Protein AF-0000000076900168 (afdb_homodimer)

Foldseek 3Di:
DPPPDDDDDDDDDCRVVVVVVCCVVCVPDDQVRDWDADPNDTHGPD/DPPPDDDDDDDDDCLVVVVVVCCVVPVPDDQVRDWDADPNDTHGPD

Nearest PDB structures (foldseek):
  3wql-assembly2_C  TM=3.760E-01  e=1.126E+00  Mycobacterium tuberculosis
  3wql-assembly1_A  TM=3.767E-01  e=2.455E+00  Mycobacterium tuberculosis
  7rhg-assembly1_B  TM=4.245E-01  e=3.500E+00  Homo sapiens
  8hvr-assembly1_J  TM=4.208E-01  e=6.624E+00  Streptomyces coelicolor A3(2)
  3wql-assembly2_C  TM=3.764E-01  e=2.122E+00  Mycobacterium tuberculosis

Solvent-accessible surface area (backbone atoms only — not comparable to full-atom values): 5201 Å² total; per-residue (Å²): 118,91,56,84,52,55,28,30,38,30,30,54,86,54,26,66,58,48,52,56,49,46,49,70,73,41,73,82,59,54,36,82,27,35,29,37,32,50,94,84,37,79,39,60,72,91,122,89,58,81,54,55,27,31,38,30,32,55,84,56,26,67,57,48,52,56,47,47,49,68,75,41,74,84,59,54,40,83,28,35,29,36,32,51,93,83,37,80,40,59,70,94

Radius of gyration: 11.88 Å; Cα contacts (8 Å, |Δi|>4): 158; chains: 2; bounding box: 28×29×27 Å

Sequence (92 aa):
GPTEKEQIDVQGDISYDVVDFITATWPDVPESAVYFIEDGRKVAAAGPTEKEQIDVQGDISYDVVDFITATWPDVPESAVYFIEDGRKVAAA

Structure (mmCIF, N/CA/C/O backbone):
data_AF-0000000076900168-model_v1
#
loop_
_entity.id
_entity.type
_entity.pdbx_description
1 polymer 'Uncharacterized protein'
#
loop_
_atom_site.group_PDB
_atom_site.id
_atom_site.type_symbol
_atom_site.label_atom_id
_atom_site.label_alt_id
_atom_site.label_comp_id
_atom_site.label_asym_id
_atom_site.label_entity_id
_atom_site.label_seq_id
_atom_site.pdbx_PDB_ins_code
_atom_site.Cartn_x
_atom_site.Cartn_y
_atom_site.Cartn_z
_atom_site.occupancy
_atom_site.B_iso_or_equiv
_atom_site.auth_seq_id
_atom_site.auth_comp_id
_atom_site.auth_asym_id
_atom_site.auth_atom_id
_atom_site.pdbx_PDB_model_num
ATOM 1 N N . GLY A 1 1 ? -10.453 -10.578 8.828 1 35.5 1 GLY A N 1
ATOM 2 C CA . GLY A 1 1 ? -9.727 -10.969 7.629 1 35.5 1 GLY A CA 1
ATOM 3 C C . GLY A 1 1 ? -8.242 -11.203 7.887 1 35.5 1 GLY A C 1
ATOM 4 O O . GLY A 1 1 ? -7.762 -10.992 9 1 35.5 1 GLY A O 1
ATOM 5 N N . PRO A 1 2 ? -7.531 -11.75 6.941 1 46.38 2 PRO A N 1
ATOM 6 C CA . PRO A 1 2 ? -6.188 -12.258 7.234 1 46.38 2 PRO A CA 1
ATOM 7 C C . PRO A 1 2 ? -5.316 -11.25 7.973 1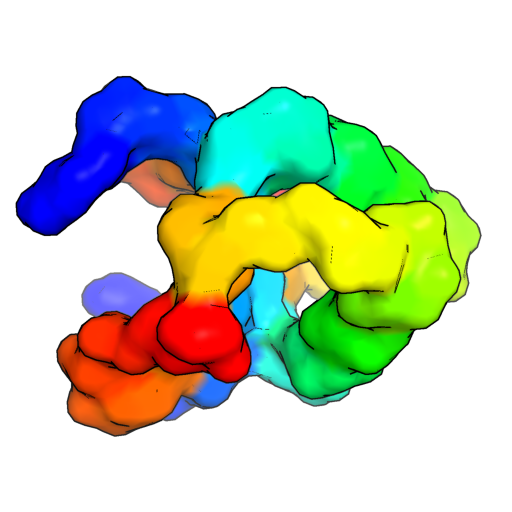 46.38 2 PRO A C 1
ATOM 9 O O . PRO A 1 2 ? -4.094 -11.25 7.82 1 46.38 2 PRO A O 1
ATOM 12 N N . THR A 1 3 ? -5.953 -10.453 8.844 1 54.47 3 THR A N 1
ATOM 13 C CA . THR A 1 3 ? -5.352 -9.273 9.469 1 54.47 3 THR A CA 1
ATOM 14 C C . THR A 1 3 ? -4.16 -9.68 10.336 1 54.47 3 THR A C 1
ATOM 16 O O . THR A 1 3 ? -3.75 -8.93 11.219 1 54.47 3 THR A O 1
ATOM 19 N N . GLU A 1 4 ? -3.936 -10.898 10.328 1 58.84 4 GLU A N 1
ATOM 20 C CA . GLU A 1 4 ? -3.047 -11.031 11.477 1 58.84 4 GLU A CA 1
ATOM 21 C C . GLU A 1 4 ? -1.702 -10.359 11.219 1 58.84 4 GLU A C 1
ATOM 23 O O . GLU A 1 4 ? -0.907 -10.172 12.141 1 58.84 4 GLU A O 1
ATOM 28 N N . LYS A 1 5 ? -1.404 -10.008 9.883 1 74.81 5 LYS A N 1
ATOM 29 C CA . LYS A 1 5 ? -0.035 -9.539 9.68 1 74.81 5 LYS A CA 1
ATOM 30 C C . LYS A 1 5 ? 0.014 -8.016 9.547 1 74.81 5 LYS A C 1
ATOM 32 O O . LYS A 1 5 ? -1.02 -7.375 9.352 1 74.81 5 LYS A O 1
ATOM 37 N N . GLU A 1 6 ? 1.164 -7.473 9.898 1 84.06 6 GLU A N 1
ATOM 38 C CA . GLU A 1 6 ? 1.42 -6.055 9.672 1 84.06 6 GLU A CA 1
ATOM 39 C C . GLU A 1 6 ? 1.194 -5.676 8.211 1 84.06 6 GLU A C 1
ATOM 41 O O . GLU A 1 6 ? 1.573 -6.422 7.309 1 84.06 6 GLU A O 1
ATOM 46 N N . GLN A 1 7 ? 0.319 -4.668 8.031 1 92.44 7 GLN A N 1
ATOM 47 C CA . GLN A 1 7 ? 0.069 -4.234 6.656 1 92.44 7 GLN A CA 1
ATOM 48 C C . GLN A 1 7 ? -0.065 -2.717 6.574 1 92.44 7 GLN A C 1
ATOM 50 O O .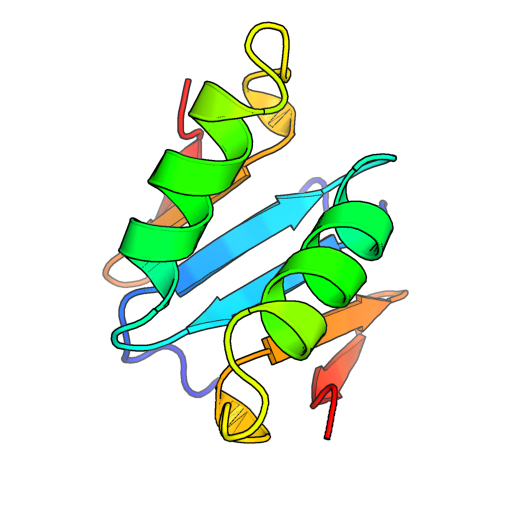 GLN A 1 7 ? -0.116 -2.037 7.602 1 92.44 7 GLN A O 1
ATOM 55 N N . ILE A 1 8 ? -0.016 -2.16 5.328 1 94.06 8 ILE A N 1
ATOM 56 C CA . ILE A 1 8 ? -0.274 -0.744 5.09 1 94.06 8 ILE A CA 1
ATOM 57 C C . ILE A 1 8 ? -1.438 -0.588 4.117 1 94.06 8 ILE A C 1
ATOM 59 O O . ILE A 1 8 ? -1.676 -1.463 3.279 1 94.06 8 ILE A O 1
ATOM 63 N N . ASP A 1 9 ? -2.219 0.464 4.328 1 93.06 9 ASP A N 1
ATOM 64 C CA . ASP A 1 9 ? -3.25 0.897 3.389 1 93.06 9 ASP A CA 1
ATOM 65 C C . ASP A 1 9 ? -2.83 2.17 2.66 1 93.06 9 ASP A C 1
ATOM 67 O O . ASP A 1 9 ? -2.379 3.131 3.287 1 93.06 9 ASP A O 1
ATOM 71 N N . VAL A 1 10 ? -2.848 2.094 1.359 1 94.31 10 VAL A N 1
ATOM 72 C CA . VAL A 1 10 ? -2.529 3.252 0.53 1 94.31 10 VAL A CA 1
ATOM 73 C C . VAL A 1 10 ? -3.795 3.762 -0.156 1 94.31 10 VAL A C 1
ATOM 75 O O . VAL A 1 10 ? -4.52 2.988 -0.785 1 94.31 10 VAL A O 1
ATOM 78 N N . GLN A 1 11 ? -4.105 5.023 0.021 1 92.44 11 GLN A N 1
ATOM 79 C CA . GLN A 1 11 ? -5.375 5.562 -0.456 1 92.44 11 GLN A CA 1
ATOM 80 C C . GLN A 1 11 ? -5.152 6.719 -1.427 1 92.44 11 GLN A C 1
ATOM 82 O O . GLN A 1 11 ? -4.059 7.289 -1.48 1 92.44 11 GLN A O 1
ATOM 87 N N . GLY A 1 12 ? -6.148 7 -2.234 1 90.38 12 GLY A N 1
ATOM 88 C CA . GLY A 1 12 ? -6.18 8.164 -3.102 1 90.38 12 GLY A CA 1
ATOM 89 C C . GLY A 1 12 ? -5.465 7.949 -4.422 1 90.38 12 GLY A C 1
ATOM 90 O O . GLY A 1 12 ? -5.398 6.824 -4.918 1 90.38 12 GLY A O 1
ATOM 91 N N . ASP A 1 13 ? -4.996 9.031 -5.023 1 89.75 13 ASP A N 1
ATOM 92 C CA . ASP A 1 13 ? -4.508 9.047 -6.398 1 89.75 13 ASP A CA 1
ATOM 93 C C . ASP A 1 13 ? -3.234 8.211 -6.539 1 89.75 13 ASP A C 1
ATOM 95 O O . ASP A 1 13 ? -2.975 7.641 -7.602 1 89.75 13 ASP A O 1
ATOM 99 N N . ILE A 1 14 ? -2.508 8.023 -5.523 1 92.38 14 ILE A N 1
ATOM 100 C CA . ILE A 1 14 ? -1.204 7.379 -5.625 1 92.38 14 ILE A CA 1
ATOM 101 C C . ILE A 1 14 ? -1.371 5.863 -5.543 1 92.38 14 ILE A C 1
ATOM 103 O O . ILE A 1 14 ? -0.44 5.113 -5.844 1 92.38 14 ILE A O 1
ATOM 107 N N . SER A 1 15 ? -2.613 5.352 -5.145 1 92.69 15 SER A N 1
ATOM 108 C CA . SER A 1 15 ? -2.797 3.934 -4.848 1 92.69 15 SER A CA 1
ATOM 109 C C . SER A 1 15 ? -2.449 3.064 -6.051 1 92.69 15 SER A C 1
ATOM 111 O O . SER A 1 15 ? -1.707 2.088 -5.926 1 92.69 15 SER A O 1
ATOM 113 N N . TYR A 1 16 ? -2.953 3.436 -7.23 1 92.44 16 TYR A N 1
ATOM 114 C CA . TYR A 1 16 ? -2.732 2.627 -8.422 1 92.44 16 TYR A CA 1
ATOM 115 C C . TYR A 1 16 ? -1.295 2.756 -8.914 1 92.44 16 TYR A C 1
ATOM 117 O O . TYR A 1 16 ? -0.723 1.799 -9.438 1 92.44 16 TYR A O 1
ATOM 125 N N . ASP A 1 17 ? -0.722 3.971 -8.688 1 93.62 17 ASP A N 1
ATOM 126 C CA . ASP A 1 17 ? 0.682 4.164 -9.031 1 93.62 17 ASP A CA 1
ATOM 127 C C . ASP A 1 17 ? 1.587 3.279 -8.18 1 93.62 17 ASP A C 1
ATOM 129 O O . ASP A 1 17 ? 2.568 2.725 -8.672 1 93.62 17 ASP A O 1
ATOM 133 N N . VAL A 1 18 ? 1.176 3.09 -6.914 1 94 18 VAL A N 1
ATOM 134 C CA . VAL A 1 18 ? 1.968 2.279 -5.992 1 94 18 VAL A CA 1
ATOM 135 C C . VAL A 1 18 ? 1.906 0.812 -6.414 1 94 18 VAL A C 1
ATOM 137 O O . VAL A 1 18 ? 2.924 0.116 -6.414 1 94 18 VAL A O 1
ATOM 140 N N . VAL A 1 19 ? 0.765 0.339 -6.809 1 94.06 19 VAL A N 1
ATOM 141 C CA . VAL A 1 19 ? 0.628 -1.045 -7.246 1 94.06 19 VAL A CA 1
ATOM 142 C C . VAL A 1 19 ? 1.546 -1.303 -8.438 1 94.06 19 VAL A C 1
ATOM 144 O O . VAL A 1 19 ? 2.248 -2.314 -8.484 1 94.06 19 VAL A O 1
ATOM 147 N N . ASP A 1 20 ? 1.513 -0.384 -9.453 1 93 20 ASP A N 1
ATOM 148 C CA . ASP A 1 20 ? 2.381 -0.514 -10.617 1 93 20 ASP A CA 1
ATOM 149 C C . ASP A 1 20 ? 3.85 -0.575 -10.203 1 93 20 ASP A C 1
ATOM 151 O O . ASP A 1 20 ? 4.617 -1.375 -10.742 1 93 20 ASP A O 1
ATOM 155 N N . PHE A 1 21 ? 4.18 0.247 -9.203 1 93 21 PHE A N 1
ATOM 156 C CA . PHE A 1 21 ? 5.555 0.289 -8.719 1 93 21 PHE A CA 1
ATOM 157 C C . PHE A 1 21 ? 5.941 -1.03 -8.062 1 93 21 PHE A C 1
ATOM 159 O O . PHE A 1 21 ? 7.023 -1.563 -8.312 1 93 21 PHE A O 1
ATOM 166 N N . ILE A 1 22 ? 5.055 -1.576 -7.203 1 93.75 22 ILE A N 1
ATOM 167 C CA . ILE A 1 22 ? 5.305 -2.822 -6.488 1 93.75 22 ILE A CA 1
ATOM 168 C C . ILE A 1 22 ? 5.52 -3.957 -7.484 1 93.75 22 ILE A C 1
ATOM 170 O O . ILE A 1 22 ? 6.508 -4.688 -7.398 1 93.75 22 ILE A O 1
ATOM 174 N N . THR A 1 23 ? 4.691 -4.07 -8.508 1 93.56 23 THR A N 1
ATOM 175 C CA . THR A 1 23 ? 4.73 -5.18 -9.453 1 93.56 23 THR A CA 1
ATOM 176 C C . THR A 1 23 ? 5.973 -5.094 -10.336 1 93.56 23 THR A C 1
ATOM 178 O O . THR A 1 23 ? 6.508 -6.117 -10.758 1 93.56 23 THR A O 1
ATOM 181 N N . ALA A 1 24 ? 6.367 -3.865 -10.562 1 93.69 24 ALA A N 1
ATOM 182 C CA . ALA A 1 24 ? 7.57 -3.658 -11.359 1 93.69 24 ALA A CA 1
ATOM 183 C C . ALA A 1 24 ? 8.828 -3.986 -10.562 1 93.69 24 ALA A C 1
ATOM 185 O O . ALA A 1 24 ? 9.797 -4.523 -11.102 1 93.69 24 ALA A O 1
ATOM 186 N N . THR A 1 25 ? 8.844 -3.641 -9.328 1 93.5 25 THR A N 1
ATOM 187 C CA . THR A 1 25 ? 10 -3.795 -8.461 1 93.5 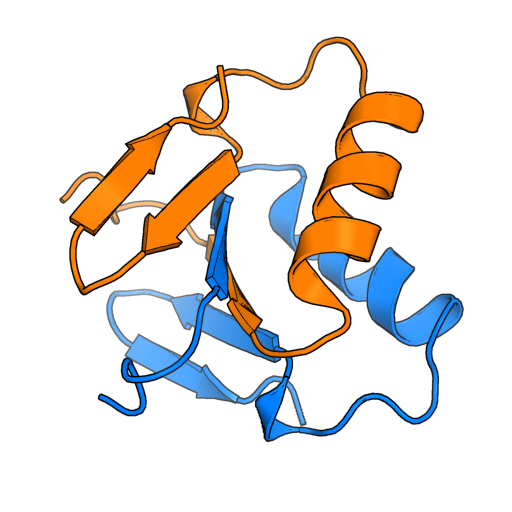25 THR A CA 1
ATOM 188 C C . THR A 1 25 ? 10.094 -5.223 -7.934 1 93.5 25 THR A C 1
ATOM 190 O O . THR A 1 25 ? 11.188 -5.785 -7.828 1 93.5 25 THR A O 1
ATOM 193 N N . TRP A 1 26 ? 8.961 -5.793 -7.539 1 92.81 26 TRP A N 1
ATOM 194 C CA . TRP A 1 26 ? 8.867 -7.16 -7.043 1 92.81 26 TRP A CA 1
ATOM 195 C C . TRP A 1 26 ? 7.934 -7.992 -7.918 1 92.81 26 TRP A C 1
ATOM 197 O O . TRP A 1 26 ? 6.762 -8.18 -7.582 1 92.81 26 TRP A O 1
ATOM 207 N N . PRO A 1 27 ? 8.5 -8.578 -8.938 1 90.81 27 PRO A N 1
ATOM 208 C CA . PRO A 1 27 ? 7.637 -9.32 -9.859 1 90.81 27 PRO A CA 1
ATOM 209 C C . PRO A 1 27 ? 7.113 -10.625 -9.266 1 90.81 27 PRO A C 1
ATOM 211 O O . PRO A 1 27 ? 6.07 -11.125 -9.695 1 90.81 27 PRO A O 1
ATOM 214 N N . ASP A 1 28 ? 7.809 -11.078 -8.273 1 91.62 28 ASP A N 1
ATOM 215 C CA . ASP A 1 28 ? 7.414 -12.336 -7.664 1 91.62 28 ASP A CA 1
ATOM 216 C C . ASP A 1 28 ? 6.633 -12.102 -6.371 1 91.62 28 ASP A C 1
ATOM 218 O O . ASP A 1 28 ? 6.668 -12.93 -5.457 1 91.62 28 ASP A O 1
ATOM 222 N N . VAL A 1 29 ? 5.961 -10.953 -6.312 1 89.44 29 VAL A N 1
ATOM 223 C CA . VAL A 1 29 ? 5.176 -10.641 -5.125 1 89.44 29 VAL A CA 1
ATOM 224 C C . VAL A 1 29 ? 3.971 -11.578 -5.039 1 89.44 29 VAL A C 1
ATOM 226 O O . VAL A 1 29 ? 3.275 -11.797 -6.035 1 89.44 29 VAL A O 1
ATOM 229 N N . PRO A 1 30 ? 3.781 -12.203 -3.943 1 89.81 30 PRO A N 1
ATOM 230 C CA . PRO A 1 30 ? 2.635 -13.102 -3.805 1 89.81 30 PRO A CA 1
ATOM 231 C C . PRO A 1 30 ? 1.298 -12.391 -4 1 89.81 30 PRO A C 1
ATOM 233 O O . PRO A 1 30 ? 1.169 -11.211 -3.666 1 89.81 30 PRO A O 1
ATOM 236 N N . GLU A 1 31 ? 0.364 -13.156 -4.477 1 87.81 31 GLU A N 1
ATOM 237 C CA . GLU A 1 31 ? -0.979 -12.609 -4.664 1 87.81 31 GLU A CA 1
ATOM 238 C C . GLU A 1 31 ? -1.571 -12.133 -3.342 1 87.81 31 GLU A C 1
ATOM 240 O O . GLU A 1 31 ? -2.385 -11.203 -3.32 1 87.81 31 GLU A O 1
ATOM 245 N N . SER A 1 32 ? -1.051 -12.656 -2.287 1 88.94 32 SER A N 1
ATOM 246 C CA . SER A 1 32 ? -1.562 -12.344 -0.957 1 88.94 32 SER A CA 1
ATOM 247 C C . SER A 1 32 ? -0.849 -11.141 -0.357 1 88.94 32 SER A C 1
ATOM 249 O O . SER A 1 32 ? -1.139 -10.734 0.772 1 88.94 32 SER A O 1
ATOM 251 N N . ALA A 1 33 ? -0.057 -10.594 -1.16 1 92.19 33 ALA A N 1
ATOM 252 C CA . ALA A 1 33 ? 0.711 -9.477 -0.625 1 92.19 33 ALA A CA 1
ATOM 253 C C . ALA A 1 33 ? 0.022 -8.141 -0.923 1 92.19 33 ALA A C 1
ATOM 255 O O . ALA A 1 33 ? 0.228 -7.156 -0.212 1 92.19 33 ALA A O 1
ATOM 256 N N . VAL A 1 34 ? -0.855 -8.047 -1.967 1 93.5 34 VAL A N 1
ATOM 257 C CA . VAL A 1 34 ? -1.502 -6.812 -2.402 1 93.5 34 VAL A CA 1
ATOM 258 C C . VAL A 1 34 ? -2.998 -7.047 -2.584 1 93.5 34 VAL A C 1
ATOM 260 O O . VAL A 1 34 ? -3.406 -7.988 -3.271 1 93.5 34 VAL A O 1
ATOM 263 N N . TYR A 1 35 ? -3.766 -6.191 -1.934 1 93.12 35 TYR A N 1
ATOM 264 C CA . TYR A 1 35 ? -5.219 -6.266 -2.029 1 93.12 35 TYR A CA 1
ATOM 265 C C . TYR A 1 35 ? -5.805 -4.938 -2.49 1 93.12 35 TYR A C 1
ATOM 267 O O . TYR A 1 35 ? -5.359 -3.873 -2.062 1 93.12 35 TYR A O 1
ATOM 275 N N . PHE A 1 36 ? -6.832 -5.078 -3.346 1 92.69 36 PHE A N 1
ATOM 276 C CA . PHE A 1 36 ? -7.621 -3.926 -3.766 1 92.69 36 PHE A CA 1
ATOM 277 C C . PHE A 1 36 ? -8.898 -3.812 -2.936 1 92.69 36 PHE A C 1
ATOM 279 O O . PHE A 1 36 ? -9.547 -4.816 -2.652 1 92.69 36 PHE A O 1
ATOM 286 N N . ILE A 1 37 ? -9.047 -2.617 -2.475 1 89.81 37 ILE A N 1
ATOM 287 C CA . ILE A 1 37 ? -10.289 -2.342 -1.758 1 89.81 37 ILE A CA 1
ATOM 288 C C . ILE A 1 37 ? -11.133 -1.35 -2.553 1 89.81 37 ILE A C 1
ATOM 290 O O . ILE A 1 37 ? -10.758 -0.185 -2.703 1 89.81 37 ILE A O 1
ATOM 294 N N . GLU A 1 38 ? -12.133 -1.872 -3.129 1 84.69 38 GLU A N 1
ATOM 295 C CA . GLU A 1 38 ? -13.086 -1.078 -3.898 1 84.69 38 GLU A CA 1
ATOM 296 C C . GLU A 1 38 ? -14.523 -1.333 -3.432 1 84.69 38 GLU A C 1
ATOM 298 O O . GLU A 1 38 ? -14.969 -2.48 -3.381 1 84.69 38 GLU A O 1
ATOM 303 N N . ASP A 1 39 ? -15.148 -0.214 -3.09 1 85.12 39 ASP A N 1
ATOM 304 C CA . ASP A 1 39 ? -16.531 -0.287 -2.646 1 85.12 39 ASP A CA 1
ATOM 305 C C . ASP A 1 39 ? -16.688 -1.275 -1.493 1 85.12 39 ASP A C 1
ATOM 307 O O . ASP A 1 39 ? -17.641 -2.068 -1.472 1 85.12 39 ASP A O 1
ATOM 311 N N . GLY A 1 40 ? -15.75 -1.271 -0.632 1 82.38 40 GLY A N 1
ATOM 312 C CA . GLY A 1 40 ? -15.812 -2.107 0.555 1 82.38 40 GLY A CA 1
ATOM 313 C C . GLY A 1 40 ? -15.453 -3.557 0.283 1 82.38 40 GLY A C 1
ATOM 314 O O . GLY A 1 40 ? -15.523 -4.398 1.18 1 82.38 40 GLY A O 1
ATOM 315 N N . ARG A 1 41 ? -15.18 -3.803 -0.853 1 88.25 41 ARG A N 1
ATOM 316 C CA . ARG A 1 41 ? -14.781 -5.16 -1.212 1 88.25 41 ARG A CA 1
ATOM 317 C C . ARG A 1 41 ? -13.258 -5.281 -1.282 1 88.25 41 ARG A C 1
ATOM 319 O O . ARG A 1 41 ? -12.578 -4.375 -1.764 1 88.25 41 ARG A O 1
ATOM 326 N N . LYS A 1 42 ? -12.828 -6.309 -0.639 1 89.06 42 LYS A N 1
ATOM 327 C CA . LYS A 1 42 ? -11.398 -6.609 -0.661 1 89.06 42 LYS A CA 1
ATOM 328 C C . LYS A 1 42 ? -11.102 -7.77 -1.605 1 89.06 42 LYS A C 1
ATOM 330 O O . LYS A 1 42 ? -11.648 -8.867 -1.449 1 89.06 42 LYS A O 1
ATOM 335 N N . VAL A 1 43 ? -10.227 -7.406 -2.666 1 89.94 43 VAL A N 1
ATOM 336 C CA . VAL A 1 43 ? -9.891 -8.406 -3.676 1 89.94 43 VAL A CA 1
ATOM 337 C C . VAL A 1 43 ? -8.375 -8.508 -3.824 1 89.94 43 VAL A C 1
ATOM 339 O O . VAL A 1 43 ? -7.68 -7.484 -3.873 1 89.94 43 VAL A O 1
ATOM 342 N N . ALA A 1 44 ? -7.906 -9.703 -3.898 1 88.44 44 ALA A N 1
ATOM 343 C CA . ALA A 1 44 ? -6.473 -9.898 -4.105 1 88.44 44 ALA A CA 1
ATOM 344 C C . ALA A 1 44 ? -6.055 -9.43 -5.496 1 88.44 44 ALA A C 1
ATOM 346 O O . ALA A 1 44 ? -6.801 -9.586 -6.465 1 88.44 44 ALA A O 1
ATOM 347 N N . ALA A 1 45 ? -4.871 -8.648 -5.551 1 80.5 45 ALA A N 1
ATOM 348 C CA . ALA A 1 45 ? -4.375 -8.133 -6.824 1 80.5 45 ALA A CA 1
ATOM 349 C C . ALA A 1 45 ? -3.98 -9.273 -7.758 1 80.5 45 ALA A C 1
ATOM 351 O O . ALA A 1 45 ? -4.043 -9.133 -8.984 1 80.5 45 ALA A O 1
ATOM 352 N N . ALA A 1 46 ? -3.432 -10.461 -7.25 1 66.88 46 ALA A N 1
ATOM 353 C CA . ALA A 1 46 ? -3.145 -11.594 -8.133 1 66.88 46 ALA A CA 1
ATOM 354 C C . ALA A 1 46 ? -4.059 -12.773 -7.824 1 66.88 46 ALA A C 1
ATOM 356 O O . ALA A 1 46 ? -4.621 -12.867 -6.73 1 66.88 46 ALA A O 1
ATOM 357 N N . GLY B 1 1 ? -15 3.438 8.211 1 35.53 1 GLY B N 1
ATOM 358 C CA . GLY B 1 1 ? -13.883 4.367 8.164 1 35.53 1 GLY B CA 1
ATOM 359 C C . GLY B 1 1 ? -13.75 5.078 6.828 1 35.53 1 GLY B C 1
ATOM 3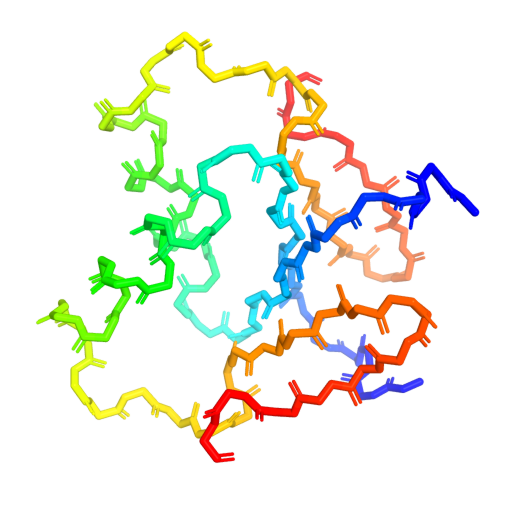60 O O . GLY B 1 1 ? -14.523 4.809 5.898 1 35.53 1 GLY B O 1
ATOM 361 N N . PRO B 1 2 ? -12.875 6.016 6.715 1 46 2 PRO B N 1
ATOM 362 C CA . PRO B 1 2 ? -12.844 6.922 5.566 1 46 2 PRO B CA 1
ATOM 363 C C . PRO B 1 2 ? -12.859 6.184 4.23 1 46 2 PRO B C 1
ATOM 365 O O . PRO B 1 2 ? -12.406 6.723 3.217 1 46 2 PRO B O 1
ATOM 368 N N . THR B 1 3 ? -13.336 4.918 4.195 1 54.12 3 THR B N 1
ATOM 369 C CA . THR B 1 3 ? -13.062 4.035 3.066 1 54.12 3 THR B CA 1
ATOM 370 C C . THR B 1 3 ? -13.758 4.535 1.804 1 54.12 3 THR B C 1
ATOM 372 O O . THR B 1 3 ? -14.117 3.74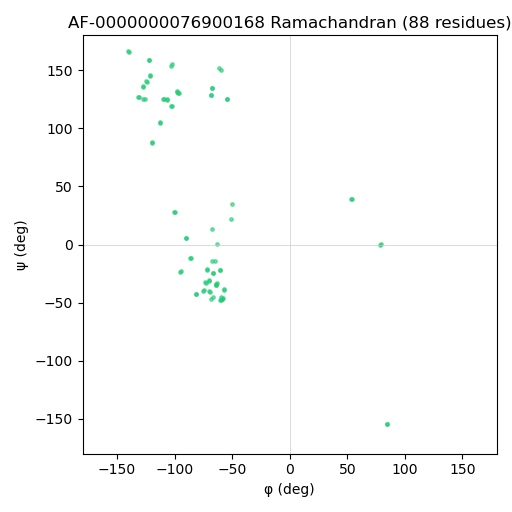2 0.931 1 54.12 3 THR B O 1
ATOM 375 N N . GLU B 1 4 ? -14.18 5.691 1.932 1 59 4 GLU B N 1
ATOM 376 C CA . GLU B 1 4 ? -15.008 5.797 0.73 1 59 4 GLU B CA 1
ATOM 377 C C . GLU B 1 4 ? -14.148 5.715 -0.532 1 59 4 GLU B C 1
ATOM 379 O O . GLU B 1 4 ? -14.68 5.539 -1.633 1 59 4 GLU B O 1
ATOM 384 N N . LYS B 1 5 ? -12.758 5.871 -0.389 1 74.81 5 LYS B N 1
ATOM 385 C CA . LYS B 1 5 ? -12.016 5.969 -1.641 1 74.81 5 LYS B CA 1
ATOM 386 C C . LYS B 1 5 ? -11.328 4.648 -1.975 1 74.81 5 LYS B C 1
ATOM 388 O O . LYS B 1 5 ? -11.227 3.76 -1.126 1 74.81 5 LYS B O 1
ATOM 393 N N . GLU B 1 6 ? -11.078 4.453 -3.252 1 84.19 6 GLU B N 1
ATOM 394 C CA . GLU B 1 6 ? -10.297 3.314 -3.721 1 84.19 6 GLU B CA 1
ATOM 395 C C . GLU B 1 6 ? -8.938 3.254 -3.021 1 84.19 6 GLU B C 1
ATOM 397 O O . GLU B 1 6 ? -8.289 4.281 -2.826 1 84.19 6 GLU B O 1
ATOM 402 N N . GLN B 1 7 ? -8.68 2.07 -2.412 1 92.31 7 GLN B N 1
ATOM 403 C CA . GLN B 1 7 ? -7.391 1.935 -1.741 1 92.31 7 GLN B CA 1
ATOM 404 C C . GLN B 1 7 ? -6.793 0.549 -1.97 1 92.31 7 GLN B C 1
ATOM 406 O O . GLN B 1 7 ? -7.461 -0.339 -2.506 1 92.31 7 GLN B O 1
ATOM 411 N N . ILE B 1 8 ? -5.461 0.397 -1.651 1 94.06 8 ILE B N 1
ATOM 412 C CA . ILE B 1 8 ? -4.801 -0.904 -1.682 1 94.06 8 ILE B CA 1
ATOM 413 C C . ILE B 1 8 ? -4.234 -1.229 -0.3 1 94.06 8 ILE B C 1
ATOM 415 O O . ILE B 1 8 ? -3.895 -0.324 0.466 1 94.06 8 ILE B O 1
ATOM 419 N N . ASP B 1 9 ? -4.27 -2.518 0.045 1 93.12 9 ASP B N 1
ATOM 420 C CA . ASP B 1 9 ? -3.598 -3.051 1.226 1 93.12 9 ASP B CA 1
ATOM 421 C C . ASP B 1 9 ? -2.361 -3.855 0.835 1 93.12 9 ASP B C 1
ATOM 423 O O . ASP B 1 9 ? -2.422 -4.703 -0.06 1 93.12 9 ASP B O 1
ATOM 427 N N . VAL B 1 10 ? -1.238 -3.471 1.41 1 94.31 10 VAL B N 1
ATOM 428 C CA . VAL B 1 10 ? 0.014 -4.184 1.179 1 94.31 10 VAL B CA 1
ATOM 429 C C . VAL B 1 10 ? 0.424 -4.934 2.445 1 94.31 10 VAL B C 1
ATOM 431 O O . VAL B 1 10 ? 0.473 -4.352 3.529 1 94.31 10 VAL B O 1
ATOM 434 N N . GLN B 1 11 ? 0.638 -6.23 2.336 1 92.56 11 GLN B N 1
ATOM 435 C CA . GLN B 1 11 ? 0.87 -7.059 3.516 1 92.56 11 GLN B CA 1
ATOM 436 C C . GLN B 1 11 ? 2.213 -7.777 3.428 1 92.56 11 GLN B C 1
ATOM 438 O O . GLN B 1 11 ? 2.799 -7.879 2.348 1 92.56 11 GLN B O 1
ATOM 443 N N . GLY B 1 12 ? 2.727 -8.18 4.547 1 90.56 12 GLY B N 1
ATOM 444 C CA . GLY B 1 12 ? 3.91 -9.016 4.645 1 90.56 12 GLY B CA 1
ATOM 445 C C . GLY B 1 12 ? 5.207 -8.234 4.602 1 90.56 12 GLY B C 1
ATOM 446 O O . GLY B 1 12 ? 5.25 -7.07 5.02 1 90.56 12 GLY B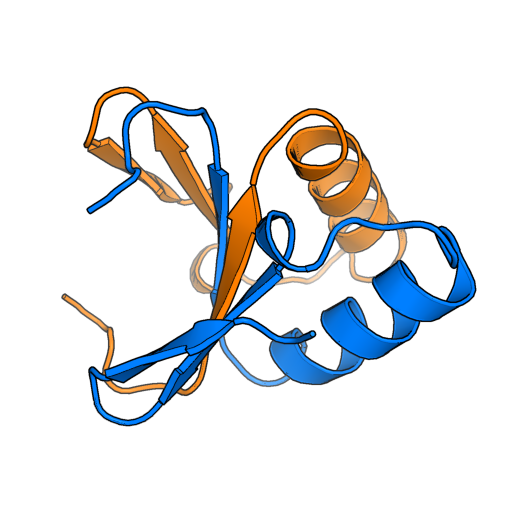 O 1
ATOM 447 N N . ASP B 1 13 ? 6.258 -8.859 4.188 1 90 13 ASP B N 1
ATOM 448 C CA . ASP B 1 13 ? 7.621 -8.352 4.312 1 90 13 ASP B CA 1
ATOM 449 C C . ASP B 1 13 ? 7.824 -7.113 3.439 1 90 13 ASP B C 1
ATOM 451 O O . ASP B 1 13 ? 8.633 -6.242 3.77 1 90 13 ASP B O 1
ATOM 455 N N . ILE B 1 14 ? 7.09 -6.945 2.438 1 92.38 14 ILE B N 1
ATOM 456 C CA . ILE B 1 14 ? 7.336 -5.871 1.482 1 92.38 14 ILE B CA 1
ATOM 457 C C . ILE B 1 14 ? 6.66 -4.586 1.963 1 92.38 14 ILE B C 1
ATOM 459 O O . ILE B 1 14 ? 6.934 -3.502 1.446 1 92.38 14 ILE B O 1
ATOM 463 N N . SER B 1 15 ? 5.75 -4.676 3.018 1 92.75 15 SER B N 1
ATOM 464 C CA . SER B 1 15 ? 4.918 -3.541 3.41 1 92.75 15 SER B CA 1
ATOM 465 C C . SER B 1 15 ? 5.77 -2.342 3.811 1 92.75 15 SER B C 1
ATOM 467 O O . SER B 1 15 ? 5.531 -1.223 3.352 1 92.75 15 SER B O 1
ATOM 469 N N . TYR B 1 16 ? 6.785 -2.57 4.637 1 92.44 16 TYR B N 1
ATOM 470 C CA . TYR B 1 16 ? 7.609 -1.473 5.129 1 92.44 16 TYR B CA 1
ATOM 471 C C . TYR B 1 16 ? 8.516 -0.938 4.027 1 92.44 16 TYR B C 1
ATOM 473 O O . TYR B 1 16 ? 8.812 0.26 3.982 1 92.44 16 TYR B O 1
ATOM 481 N N . ASP B 1 17 ? 8.938 -1.888 3.129 1 93.62 17 ASP B N 1
ATOM 482 C CA . ASP B 1 17 ? 9.734 -1.461 1.985 1 93.62 17 ASP B CA 1
ATOM 483 C C . ASP B 1 17 ? 8.93 -0.543 1.065 1 93.62 17 ASP B C 1
ATOM 485 O O . ASP B 1 17 ? 9.461 0.439 0.542 1 93.62 17 ASP B O 1
ATOM 489 N N . VAL B 1 18 ? 7.617 -0.822 0.951 1 94.06 18 VAL B N 1
ATOM 490 C CA . VAL B 1 18 ? 6.75 -0.031 0.085 1 94.06 18 VAL B CA 1
ATOM 491 C C . VAL B 1 18 ? 6.559 1.363 0.678 1 94.06 18 VAL B C 1
ATOM 493 O O . VAL B 1 18 ? 6.605 2.363 -0.043 1 94.06 18 VAL B O 1
ATOM 496 N N . VAL B 1 19 ? 6.41 1.446 1.973 1 94 19 VAL B N 1
ATOM 497 C CA . VAL B 1 19 ? 6.246 2.744 2.621 1 94 19 VAL B CA 1
ATOM 498 C C . VAL B 1 19 ? 7.477 3.609 2.357 1 94 19 VAL B C 1
ATOM 500 O O . VAL B 1 19 ? 7.352 4.789 2.012 1 94 19 VAL B O 1
ATOM 503 N N . ASP B 1 20 ? 8.68 3.02 2.555 1 93.06 20 ASP B N 1
ATOM 504 C CA . ASP B 1 20 ? 9.922 3.744 2.295 1 93.06 20 ASP B CA 1
ATOM 505 C C . ASP B 1 20 ? 9.977 4.238 0.851 1 93.06 20 ASP B C 1
ATOM 507 O O . ASP B 1 20 ? 10.391 5.371 0.592 1 93.06 20 ASP B O 1
ATOM 511 N N . PHE B 1 21 ? 9.492 3.422 -0.005 1 92.94 21 PHE B N 1
ATOM 512 C CA . PHE B 1 21 ? 9.5 3.766 -1.422 1 92.94 21 PHE B CA 1
ATOM 513 C C . PHE B 1 21 ? 8.547 4.922 -1.704 1 92.94 21 PHE B C 1
ATOM 515 O O . PHE B 1 21 ? 8.898 5.863 -2.42 1 92.94 21 PHE B O 1
ATOM 522 N N . ILE B 1 22 ? 7.328 4.863 -1.172 1 94.06 22 ILE B N 1
ATOM 523 C CA . ILE B 1 22 ? 6.312 5.895 -1.37 1 94.06 22 ILE B CA 1
ATOM 524 C C . ILE B 1 22 ? 6.844 7.238 -0.877 1 94.06 22 ILE B C 1
ATOM 526 O O . ILE B 1 22 ? 6.789 8.234 -1.6 1 94.06 22 ILE B O 1
ATOM 530 N N . THR B 1 23 ? 7.469 7.266 0.319 1 93.5 23 THR B N 1
ATOM 531 C CA . THR B 1 23 ? 7.91 8.508 0.938 1 93.5 23 THR B CA 1
ATOM 532 C C . THR B 1 23 ? 9.094 9.102 0.174 1 93.5 23 THR B C 1
ATOM 534 O O . THR B 1 23 ? 9.25 10.328 0.123 1 93.5 23 THR B O 1
ATOM 537 N N . ALA B 1 24 ? 9.836 8.211 -0.39 1 93.69 24 ALA B N 1
ATOM 538 C CA . ALA B 1 24 ? 10.977 8.664 -1.181 1 93.69 24 ALA B CA 1
ATOM 539 C C . ALA B 1 24 ? 10.523 9.219 -2.529 1 93.69 24 ALA B C 1
ATOM 541 O O . ALA B 1 24 ? 11.094 10.188 -3.029 1 93.69 24 ALA B O 1
ATOM 542 N N . THR B 1 25 ? 9.578 8.602 -3.125 1 93.56 25 THR B N 1
ATOM 543 C CA . THR B 1 25 ? 9.102 8.945 -4.461 1 93.56 25 THR B CA 1
ATOM 544 C C . THR B 1 25 ? 8.133 10.125 -4.402 1 93.56 25 THR B C 1
ATOM 546 O O . THR B 1 25 ? 8.156 11 -5.273 1 93.56 25 THR B O 1
ATOM 549 N N . TRP B 1 26 ? 7.234 10.133 -3.43 1 92.75 26 TRP B N 1
ATOM 550 C CA . TRP B 1 26 ? 6.258 11.195 -3.205 1 92.75 26 TRP B CA 1
ATOM 551 C C . TRP B 1 26 ? 6.441 11.82 -1.827 1 92.75 26 TRP B C 1
ATOM 553 O O . TRP B 1 26 ? 5.727 11.484 -0.883 1 92.75 26 TRP B O 1
ATOM 563 N N . PRO B 1 27 ? 7.305 12.805 -1.746 1 90.69 27 PRO B N 1
ATOM 564 C CA . PRO B 1 27 ? 7.594 13.383 -0.433 1 90.69 27 PRO B CA 1
ATOM 565 C C . PRO B 1 27 ? 6.43 14.211 0.111 1 90.69 27 PRO B C 1
ATOM 567 O O . PRO B 1 27 ? 6.312 14.398 1.325 1 90.69 27 PRO B O 1
ATOM 570 N N . ASP B 1 28 ? 5.605 14.641 -0.799 1 91.56 28 ASP B N 1
ATOM 571 C CA . ASP B 1 28 ? 4.48 15.477 -0.385 1 91.56 28 ASP B CA 1
ATOM 572 C C . ASP B 1 28 ? 3.197 14.656 -0.276 1 91.56 28 ASP B C 1
ATOM 574 O O . ASP B 1 28 ? 2.102 15.172 -0.492 1 91.56 28 ASP B O 1
ATOM 578 N N . VAL B 1 29 ? 3.355 13.367 0.008 1 89.38 29 VAL B N 1
ATOM 579 C CA . VAL B 1 29 ? 2.193 12.492 0.145 1 89.38 29 VAL B CA 1
ATOM 580 C C . VAL B 1 29 ? 1.405 12.875 1.396 1 89.38 29 VAL B C 1
ATOM 582 O O . VAL B 1 29 ? 1.985 13.07 2.465 1 89.38 29 VAL B O 1
ATOM 585 N N . PRO B 1 30 ? 0.151 13.078 1.288 1 89.56 30 PRO B N 1
ATOM 586 C CA . PRO B 1 30 ? -0.651 13.438 2.461 1 89.56 30 PRO B CA 1
ATOM 587 C C . PRO B 1 30 ? -0.628 12.359 3.541 1 89.56 30 PRO B C 1
ATOM 589 O O . PRO B 1 30 ? -0.525 11.164 3.227 1 89.56 30 PRO B O 1
ATOM 592 N N . GLU B 1 31 ? -0.791 12.812 4.734 1 87.81 31 GLU B N 1
ATOM 593 C CA . GLU B 1 31 ? -0.844 11.883 5.859 1 87.81 31 GLU B CA 1
ATOM 594 C C . GLU B 1 31 ? -2.01 10.906 5.715 1 87.81 31 GLU B C 1
ATOM 596 O O . GLU B 1 31 ? -1.943 9.773 6.203 1 87.81 31 GLU B O 1
ATOM 601 N N . SER B 1 32 ? -2.955 11.32 4.934 1 88.31 32 SER B N 1
ATOM 602 C CA . SER B 1 32 ? -4.168 10.523 4.754 1 88.31 32 SER B CA 1
ATOM 603 C C . SER B 1 32 ? -4.023 9.547 3.594 1 88.31 32 SER B C 1
ATOM 605 O O . SER B 1 32 ? -4.953 8.797 3.283 1 88.31 32 SER B O 1
ATOM 607 N N . ALA B 1 33 ? -2.867 9.539 3.109 1 92 33 ALA B N 1
ATOM 608 C CA . ALA B 1 33 ? -2.686 8.68 1.942 1 92 33 ALA B CA 1
ATOM 609 C C . ALA B 1 33 ? -2.143 7.312 2.346 1 92 33 ALA B C 1
ATOM 611 O O . ALA B 1 33 ? -2.334 6.324 1.632 1 92 33 ALA B O 1
ATOM 612 N N . VAL B 1 34 ? -1.452 7.168 3.504 1 93.38 34 VAL B N 1
ATOM 613 C CA . VAL B 1 34 ? -0.811 5.934 3.947 1 93.38 34 VAL B CA 1
ATOM 614 C C . VAL B 1 34 ? -1.194 5.645 5.395 1 93.38 34 VAL B C 1
ATOM 616 O O . VAL B 1 34 ? -1.056 6.508 6.266 1 93.38 34 VAL B O 1
ATOM 619 N N . TYR B 1 35 ? -1.694 4.43 5.598 1 93 35 TYR B N 1
ATOM 620 C CA . TYR B 1 35 ? -2.08 3.986 6.934 1 93 35 TYR B CA 1
ATOM 621 C C . TYR B 1 35 ? -1.363 2.695 7.309 1 93 35 TYR B C 1
ATOM 623 O O . TYR B 1 35 ? -1.214 1.798 6.473 1 93 35 TYR B O 1
ATOM 631 N N . PHE B 1 36 ? -0.957 2.658 8.578 1 92.56 36 PHE B N 1
ATOM 632 C CA . PHE B 1 36 ? -0.397 1.442 9.156 1 92.56 36 PHE B CA 1
ATOM 633 C C . PHE B 1 36 ? -1.465 0.659 9.906 1 92.56 36 PHE B C 1
ATOM 635 O O . PHE B 1 36 ? -2.281 1.243 10.625 1 92.56 36 PHE B O 1
ATOM 642 N N . ILE B 1 37 ? -1.476 -0.564 9.562 1 89.94 37 ILE B N 1
ATOM 643 C CA . ILE B 1 37 ? -2.375 -1.45 10.289 1 89.94 37 ILE B CA 1
ATOM 644 C C . ILE B 1 37 ? -1.561 -2.445 11.117 1 89.94 37 ILE B C 1
ATOM 646 O O . ILE B 1 37 ? -0.89 -3.318 10.562 1 89.94 37 ILE B O 1
ATOM 650 N N . GLU B 1 38 ? -1.532 -2.195 12.367 1 84.31 38 GLU B N 1
ATOM 651 C CA . GLU B 1 38 ? -0.843 -3.057 13.328 1 84.31 38 GLU B CA 1
ATOM 652 C C . GLU B 1 38 ? -1.776 -3.484 14.453 1 84.31 38 GLU B C 1
ATOM 654 O O . GLU B 1 38 ? -2.391 -2.643 15.117 1 84.31 38 GLU B O 1
ATOM 659 N N . ASP B 1 39 ? -1.827 -4.809 14.594 1 84.88 39 ASP B N 1
ATOM 660 C CA . ASP B 1 39 ? -2.66 -5.375 15.648 1 84.88 39 ASP B CA 1
ATOM 661 C C . ASP B 1 39 ? -4.094 -4.852 15.562 1 84.88 39 ASP B C 1
ATOM 663 O O . ASP B 1 39 ? -4.695 -4.496 16.578 1 84.88 39 ASP B O 1
ATOM 667 N N . GLY B 1 40 ? -4.559 -4.727 14.375 1 82.5 40 GLY B N 1
ATOM 668 C CA . GLY B 1 40 ? -5.938 -4.312 14.156 1 82.5 40 GLY B CA 1
ATOM 669 C C . GLY B 1 40 ? -6.141 -2.816 14.312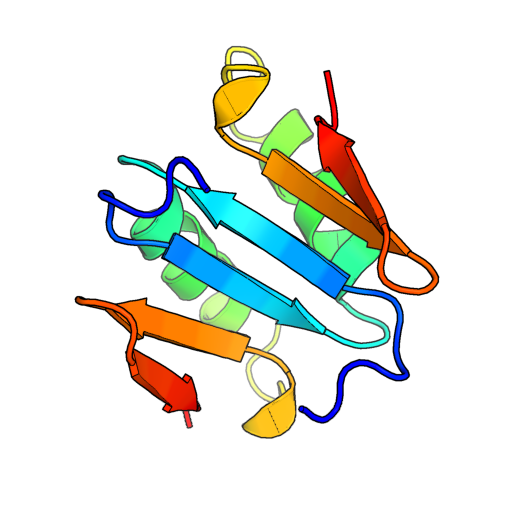 1 82.5 40 GLY B C 1
ATOM 670 O O . GLY B 1 40 ? -7.266 -2.326 14.227 1 82.5 40 GLY B O 1
ATOM 671 N N . ARG B 1 41 ? -5.125 -2.193 14.594 1 88.12 41 ARG B N 1
ATOM 672 C CA . ARG B 1 41 ? -5.203 -0.743 14.727 1 88.12 41 ARG B CA 1
ATOM 673 C C . ARG B 1 41 ? -4.738 -0.048 13.453 1 88.12 41 ARG B C 1
ATOM 675 O O . ARG B 1 41 ? -3.771 -0.48 12.82 1 88.12 41 ARG B O 1
ATOM 682 N N . LYS B 1 42 ? -5.566 0.859 13.07 1 88.88 42 LYS B N 1
ATOM 683 C CA . LYS B 1 42 ? -5.23 1.666 11.898 1 88.88 42 LYS B CA 1
ATOM 684 C C . LYS B 1 42 ? -4.727 3.047 12.312 1 88.88 42 LYS B C 1
ATOM 686 O O . LYS B 1 42 ? -5.426 3.783 13.016 1 88.88 42 LYS B O 1
ATOM 691 N N . VAL B 1 43 ? -3.406 3.314 11.883 1 89.81 43 VAL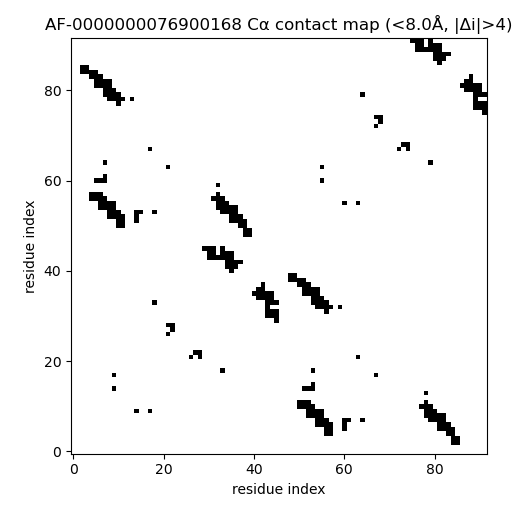 B N 1
ATOM 692 C CA . VAL B 1 43 ? -2.777 4.578 12.25 1 89.81 43 VAL B CA 1
ATOM 693 C C . VAL B 1 43 ? -2.236 5.27 11 1 89.81 43 VAL B C 1
ATOM 695 O O . VAL B 1 43 ? -1.617 4.633 10.148 1 89.81 43 VAL B O 1
ATOM 698 N N . ALA B 1 44 ? -2.469 6.531 10.906 1 88.19 44 ALA B N 1
ATOM 699 C CA . ALA B 1 44 ? -1.927 7.289 9.781 1 88.19 44 ALA B CA 1
ATOM 700 C C . ALA B 1 44 ? -0.405 7.371 9.859 1 88.19 44 ALA B C 1
ATOM 702 O O . ALA B 1 44 ? 0.164 7.469 10.945 1 88.19 44 ALA B O 1
ATOM 703 N N . ALA B 1 45 ? 0.263 7.121 8.656 1 80.06 45 ALA B N 1
ATOM 704 C CA . ALA B 1 45 ? 1.723 7.164 8.609 1 80.06 45 ALA B CA 1
ATOM 705 C C . ALA B 1 45 ? 2.244 8.562 8.93 1 80.06 45 ALA B C 1
ATOM 707 O O . ALA B 1 45 ? 3.35 8.711 9.453 1 80.06 45 ALA B O 1
ATOM 708 N N . ALA B 1 46 ? 1.531 9.727 8.578 1 67.12 46 ALA B N 1
ATOM 709 C CA . ALA B 1 46 ? 2.002 11.055 8.961 1 67.12 46 ALA B CA 1
ATOM 710 C C . ALA B 1 46 ? 1.146 11.633 10.078 1 67.12 46 ALA B C 1
ATOM 712 O O . ALA B 1 46 ? 0.002 11.219 10.273 1 67.12 46 ALA B O 1
#

Secondary structure (DSSP, 8-state):
--TTS-EEEEESTHHHHHHHHHHHH-TT--GGGEEEEETTEEEE--/--TTS-EEEEESTHHHHHHHHHHHH-TT--GGGEEEEETTEEEE--

Organism: Aegilops tauschii subsp. strangulata (NCBI:txid200361)

pLDDT: mean 86.23, std 12.96, range [35.5, 94.31]